Protein AF-A0A6L3V0E0-F1 (afdb_monomer_lite)

InterPro domains:
  IPR019109 Magnetosome protein MamF/MmsF [PF09685] (9-99)

Radius of gyration: 17.65 Å; chains: 1; bounding box: 42×16×53 Å

pLDDT: mean 94.28, std 7.67, range [52.03, 98.31]

Secondary structure (DSSP, 8-state):
-HHHHHHHHHHHHGGGTTTTHHHHHHHHH---HHHHHHHHHHHHHHHGGGTTHHHHHHHHHHHHT-TTS--HHHHHHHHHHHHHHHHHHHHHHHHHHHHHH-TT--

Organism: NCBI:txid1602942

Structure (mmCIF, N/CA/C/O backbone):
data_AF-A0A6L3V0E0-F1
#
_entry.id   AF-A0A6L3V0E0-F1
#
loop_
_atom_site.group_PDB
_atom_site.id
_atom_site.type_symbol
_atom_site.label_atom_id
_atom_site.label_alt_id
_atom_site.label_comp_id
_atom_site.label_asym_id
_atom_site.label_entity_id
_atom_site.label_seq_id
_atom_site.pdbx_PDB_ins_code
_atom_site.Cartn_x
_atom_site.Cartn_y
_atom_site.Cartn_z
_atom_site.occupancy
_atom_site.B_iso_or_equiv
_atom_site.auth_seq_id
_atom_site.auth_comp_id
_atom_site.auth_asym_id
_atom_site.auth_atom_id
_atom_site.pdbx_PDB_model_num
ATOM 1 N N . MET A 1 1 ? -17.965 -2.202 19.827 1.00 67.31 1 MET A N 1
ATOM 2 C CA . MET A 1 1 ? -16.833 -1.248 19.813 1.00 67.31 1 MET A CA 1
ATOM 3 C C . MET A 1 1 ? -15.525 -1.970 19.519 1.00 67.31 1 MET A C 1
ATOM 5 O O . MET A 1 1 ? -14.913 -1.650 18.509 1.00 67.31 1 MET A O 1
ATOM 9 N N . GLU A 1 2 ? -15.172 -3.010 20.282 1.00 84.56 2 GLU A N 1
ATOM 10 C CA . GLU A 1 2 ? -13.962 -3.819 20.040 1.00 84.56 2 GLU A CA 1
ATOM 11 C C . GLU A 1 2 ? -13.862 -4.404 18.626 1.00 84.56 2 GLU A C 1
ATOM 13 O O . GLU A 1 2 ? -12.882 -4.164 17.927 1.00 84.56 2 GLU A O 1
ATOM 18 N N . THR A 1 3 ? -14.903 -5.087 18.140 1.00 90.25 3 THR A N 1
ATOM 19 C CA . THR A 1 3 ? -14.905 -5.647 16.777 1.00 90.25 3 THR A CA 1
ATOM 20 C C . THR A 1 3 ? -14.718 -4.566 15.712 1.00 90.25 3 THR A C 1
ATOM 22 O O . THR A 1 3 ? -13.911 -4.728 14.804 1.00 90.25 3 THR A O 1
ATOM 25 N N . SER A 1 4 ? -15.404 -3.427 15.841 1.00 92.00 4 SER A N 1
ATOM 26 C CA . SER A 1 4 ? -15.274 -2.288 14.923 1.00 92.00 4 SER A CA 1
ATOM 27 C C . SER A 1 4 ? -13.858 -1.703 14.930 1.00 92.00 4 SER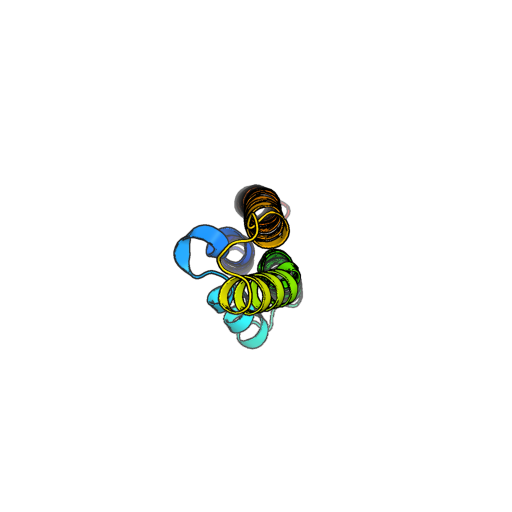 A C 1
ATOM 29 O O . SER A 1 4 ? -13.346 -1.334 13.872 1.00 92.00 4 SER A O 1
ATOM 31 N N . ARG A 1 5 ? -13.199 -1.646 16.098 1.00 92.75 5 ARG A N 1
ATOM 32 C CA . ARG A 1 5 ? -11.794 -1.225 16.246 1.00 92.75 5 ARG A CA 1
ATOM 33 C C . ARG A 1 5 ? -10.854 -2.193 15.537 1.00 92.75 5 ARG A C 1
ATOM 35 O O . ARG A 1 5 ? -10.072 -1.768 14.688 1.00 92.75 5 ARG A O 1
ATOM 42 N N . VAL A 1 6 ? -10.993 -3.488 15.815 1.00 94.75 6 VAL A N 1
ATOM 43 C CA . VAL A 1 6 ? -10.175 -4.545 15.206 1.00 94.75 6 VAL A CA 1
ATOM 44 C C . VAL A 1 6 ? -10.340 -4.565 13.688 1.00 94.75 6 VAL A C 1
ATOM 46 O O . VAL A 1 6 ? -9.345 -4.514 12.971 1.00 94.75 6 VAL A O 1
ATOM 49 N N . LEU A 1 7 ? -11.576 -4.546 13.179 1.00 96.00 7 LEU A N 1
ATOM 50 C CA . LEU A 1 7 ? -11.849 -4.512 11.740 1.00 96.00 7 LEU A CA 1
ATOM 51 C C . LEU A 1 7 ? -11.271 -3.256 11.077 1.00 96.00 7 LEU A C 1
ATOM 53 O O . LEU A 1 7 ? -10.669 -3.349 10.010 1.00 96.00 7 LEU A O 1
ATOM 57 N N . SER A 1 8 ? -11.393 -2.092 11.722 1.00 96.19 8 SER A N 1
ATOM 58 C CA . SER A 1 8 ? -10.812 -0.843 11.211 1.00 96.19 8 SER A CA 1
ATOM 59 C C . SER A 1 8 ? -9.287 -0.917 11.137 1.00 96.19 8 SER A C 1
ATOM 61 O O . SER A 1 8 ? -8.720 -0.523 10.125 1.00 96.19 8 SER A O 1
ATOM 63 N N . GLY A 1 9 ? -8.621 -1.442 12.170 1.00 96.31 9 GLY A N 1
ATOM 64 C CA . GLY A 1 9 ? -7.164 -1.602 12.199 1.00 96.31 9 GLY A CA 1
ATOM 65 C C . GLY A 1 9 ? -6.665 -2.618 11.171 1.00 96.31 9 GLY A C 1
ATOM 66 O O . GLY A 1 9 ? -5.769 -2.311 10.381 1.00 96.31 9 GLY A O 1
ATOM 67 N N . LEU A 1 10 ? -7.313 -3.787 11.104 1.00 96.75 10 LEU A N 1
ATOM 68 C CA . LEU A 1 10 ? -7.052 -4.811 10.087 1.00 96.75 10 LEU A CA 1
ATOM 69 C C . LEU A 1 10 ? -7.258 -4.276 8.671 1.00 96.75 10 LEU A C 1
ATOM 71 O O . LEU A 1 10 ? -6.544 -4.676 7.756 1.00 96.75 10 LEU A O 1
ATOM 75 N N . SER A 1 11 ? -8.171 -3.320 8.490 1.00 97.50 11 SER A N 1
ATOM 76 C CA . SER A 1 11 ? -8.377 -2.685 7.197 1.00 97.50 11 SER A CA 1
ATOM 77 C C . SER A 1 11 ? -7.124 -2.007 6.661 1.00 97.50 11 SER A C 1
ATOM 79 O O . SER A 1 11 ? -6.870 -2.112 5.465 1.00 97.50 11 SER A O 1
ATOM 81 N N . TYR A 1 12 ? -6.333 -1.356 7.514 1.00 97.75 12 TYR A N 1
ATOM 82 C CA . TYR A 1 12 ? -5.049 -0.780 7.111 1.00 97.75 12 TYR A CA 1
ATOM 83 C C . TYR A 1 12 ? -3.948 -1.849 7.052 1.00 97.75 12 TYR A C 1
ATOM 85 O O . TYR A 1 12 ? -3.186 -1.889 6.092 1.00 97.75 12 TYR A O 1
ATOM 93 N N . LEU A 1 13 ? -3.888 -2.767 8.027 1.00 97.69 13 LEU A N 1
ATOM 94 C CA . LEU A 1 13 ? -2.875 -3.839 8.050 1.00 97.69 13 LEU A CA 1
ATOM 95 C C . LEU A 1 13 ? -3.016 -4.851 6.910 1.00 97.69 13 LEU A C 1
ATOM 97 O O . LEU A 1 13 ? -2.065 -5.572 6.609 1.00 97.69 13 LEU A O 1
ATOM 101 N N . SER A 1 14 ? -4.169 -4.880 6.244 1.00 97.88 14 SER A N 1
ATOM 102 C CA . SER A 1 14 ? -4.399 -5.702 5.060 1.00 97.88 14 SER A CA 1
ATOM 103 C C . SER A 1 14 ? -3.368 -5.489 3.959 1.00 97.88 14 SER A C 1
ATOM 105 O O . SER A 1 14 ? -3.120 -6.437 3.219 1.00 97.88 14 SER A O 1
ATOM 107 N N . VAL A 1 15 ? -2.674 -4.341 3.928 1.00 96.50 15 VAL A N 1
ATOM 108 C CA . VAL A 1 15 ? -1.520 -4.099 3.050 1.00 96.50 15 VAL A CA 1
ATOM 109 C C . VAL A 1 15 ? -0.478 -5.229 3.082 1.00 96.50 15 VAL A C 1
ATOM 111 O O . VAL A 1 15 ? 0.208 -5.449 2.091 1.00 96.50 15 VAL A O 1
ATOM 114 N N . LEU A 1 16 ? -0.375 -5.960 4.199 1.00 96.00 16 LEU A N 1
ATOM 115 C CA . LEU A 1 16 ? 0.608 -7.023 4.414 1.00 96.00 16 LEU A CA 1
ATOM 116 C C . LEU A 1 16 ? 0.155 -8.419 3.967 1.00 96.00 16 LEU A C 1
ATOM 118 O O . LEU A 1 16 ? 1.006 -9.282 3.779 1.00 96.00 16 LEU A O 1
ATOM 122 N N . PHE A 1 17 ? -1.151 -8.676 3.841 1.00 94.25 17 PHE A N 1
ATOM 123 C CA . PHE A 1 17 ? -1.655 -10.045 3.633 1.00 94.25 17 PHE A CA 1
ATOM 124 C C . PHE A 1 17 ? -2.795 -10.171 2.615 1.00 94.25 17 PHE A C 1
ATOM 126 O O . PHE A 1 17 ? -2.866 -11.173 1.912 1.00 94.25 17 PHE A O 1
ATOM 133 N N . ALA A 1 18 ? -3.687 -9.183 2.519 1.00 94.69 18 ALA A N 1
ATOM 134 C CA . ALA A 1 18 ? -4.869 -9.229 1.646 1.00 94.69 18 ALA A CA 1
ATOM 135 C C . ALA A 1 18 ? -4.916 -8.088 0.616 1.00 94.69 18 ALA A C 1
ATOM 137 O O . ALA A 1 18 ? -5.795 -8.059 -0.248 1.00 94.69 18 ALA A O 1
ATOM 138 N N . GLY A 1 19 ? -3.993 -7.130 0.716 1.00 93.38 19 GLY A N 1
ATOM 139 C CA . GLY A 1 19 ? -3.959 -5.922 -0.093 1.00 93.38 19 GLY A CA 1
ATOM 140 C C . GLY A 1 19 ? -5.294 -5.179 -0.074 1.00 93.38 19 GLY A C 1
ATOM 141 O O . GLY A 1 19 ? -5.931 -4.999 0.962 1.00 93.38 19 GLY A O 1
ATOM 142 N N . ILE A 1 20 ? -5.742 -4.771 -1.260 1.00 95.56 20 ILE A N 1
ATOM 143 C CA . ILE A 1 20 ? -6.952 -3.965 -1.448 1.00 95.56 20 ILE A CA 1
ATOM 144 C C . ILE A 1 20 ? -8.268 -4.739 -1.225 1.00 95.56 20 ILE A C 1
ATOM 146 O O . ILE A 1 20 ? -9.311 -4.112 -1.044 1.00 95.56 20 ILE A O 1
ATOM 150 N N . LEU A 1 21 ? -8.240 -6.080 -1.199 1.00 96.62 21 LEU A N 1
ATOM 151 C CA . LEU A 1 21 ? -9.445 -6.922 -1.119 1.00 96.62 21 LEU A CA 1
ATOM 152 C C . LEU A 1 21 ? -10.150 -6.837 0.238 1.00 96.62 21 LEU A C 1
ATOM 154 O O . LEU A 1 21 ? -11.375 -6.784 0.314 1.00 96.62 21 LEU A O 1
ATOM 158 N N . PHE A 1 22 ? -9.395 -6.794 1.328 1.00 97.50 22 PHE A N 1
ATOM 159 C CA . PHE A 1 22 ? -9.993 -6.690 2.655 1.00 97.50 22 PHE A CA 1
ATOM 160 C C . PHE A 1 22 ? -10.727 -5.351 2.885 1.00 97.50 22 PHE A C 1
ATOM 162 O O . PHE A 1 22 ? -11.892 -5.386 3.282 1.00 97.50 22 PHE A O 1
ATOM 169 N N . PRO A 1 23 ? -10.133 -4.167 2.618 1.00 96.50 23 PRO A N 1
ATOM 170 C CA . PRO A 1 23 ? -10.809 -2.892 2.842 1.00 96.50 23 PRO A CA 1
ATOM 171 C C . PRO A 1 23 ? -12.024 -2.698 1.934 1.00 96.50 23 PRO A C 1
ATOM 173 O O . PRO A 1 23 ? -13.003 -2.105 2.380 1.00 96.50 23 PRO A O 1
ATOM 176 N N . ILE A 1 24 ? -12.007 -3.211 0.695 1.00 97.19 24 ILE A N 1
ATOM 177 C CA . ILE A 1 24 ? -13.185 -3.132 -0.180 1.00 97.19 24 ILE A CA 1
ATOM 178 C C . ILE A 1 24 ? -14.327 -4.007 0.350 1.00 97.19 24 ILE A C 1
ATOM 180 O O . ILE A 1 24 ? -15.452 -3.525 0.461 1.00 97.19 24 ILE A O 1
ATOM 184 N N . VAL A 1 25 ? -14.045 -5.248 0.761 1.00 97.62 25 VAL A N 1
ATOM 185 C CA . VAL A 1 25 ? -15.061 -6.136 1.346 1.00 97.62 25 VAL A CA 1
ATOM 186 C C . VAL A 1 25 ? -15.615 -5.529 2.631 1.00 97.62 25 VAL A C 1
ATOM 188 O O . VAL A 1 25 ? -16.830 -5.423 2.780 1.00 97.62 25 VAL A O 1
ATOM 191 N N . LEU A 1 26 ? -14.747 -5.055 3.529 1.00 97.25 26 LEU A N 1
ATOM 192 C CA . LEU A 1 26 ? -15.167 -4.438 4.784 1.00 97.25 26 LEU A CA 1
ATOM 193 C C . LEU A 1 26 ? -16.016 -3.182 4.556 1.00 97.25 26 LEU A C 1
ATOM 195 O O . LEU A 1 26 ? -16.994 -2.978 5.273 1.00 97.25 26 LEU A O 1
ATOM 199 N N . PHE A 1 27 ? -15.678 -2.360 3.556 1.00 96.81 27 PHE A N 1
ATOM 200 C CA . PHE A 1 27 ? -16.447 -1.163 3.214 1.00 96.81 27 PHE A CA 1
ATOM 201 C C . PHE A 1 27 ? -17.905 -1.494 2.872 1.00 96.81 27 PHE A C 1
ATOM 203 O O . PHE A 1 27 ? -18.796 -0.753 3.283 1.00 96.81 27 PHE A O 1
ATOM 210 N N . PHE A 1 28 ? -18.162 -2.599 2.167 1.00 96.88 28 PHE A N 1
ATOM 211 C CA . PHE A 1 28 ? -19.525 -3.030 1.843 1.00 96.88 28 PHE A CA 1
ATOM 212 C C . PHE A 1 28 ? -20.190 -3.833 2.965 1.00 96.88 28 PHE A C 1
ATOM 214 O O . PHE A 1 28 ? -21.389 -3.680 3.178 1.00 96.88 28 PHE A O 1
ATOM 221 N N . ALA A 1 29 ? -19.429 -4.647 3.697 1.00 96.31 29 ALA A N 1
ATOM 222 C CA . ALA A 1 29 ? -19.964 -5.555 4.709 1.00 96.31 29 ALA A CA 1
ATOM 223 C C . ALA A 1 29 ? -20.337 -4.870 6.034 1.00 96.31 29 ALA A C 1
ATOM 225 O O . ALA A 1 29 ? -21.162 -5.389 6.779 1.00 96.31 29 ALA A O 1
ATOM 226 N N . THR A 1 30 ? -19.721 -3.730 6.370 1.00 95.12 30 THR A N 1
ATOM 227 C CA . THR A 1 30 ? -19.974 -3.050 7.648 1.00 95.12 30 THR A CA 1
ATOM 228 C C . THR A 1 30 ? -21.079 -1.993 7.552 1.00 95.12 30 THR A C 1
ATOM 230 O O . THR A 1 30 ? -21.104 -1.151 6.645 1.00 95.12 30 THR A O 1
ATOM 233 N N . GLU A 1 31 ? -21.973 -1.985 8.540 1.00 94.44 31 GLU A N 1
ATOM 234 C CA . GLU A 1 31 ? -22.956 -0.914 8.744 1.00 94.44 31 GLU A CA 1
ATOM 235 C C . GLU A 1 31 ? -22.418 0.214 9.639 1.00 94.44 31 GLU A C 1
ATOM 237 O O . GLU A 1 31 ? -22.933 1.334 9.599 1.00 94.44 31 GLU A O 1
ATOM 242 N N . ASP A 1 32 ? -21.339 -0.034 10.391 1.00 94.06 32 ASP A N 1
ATOM 243 C CA . ASP A 1 32 ? -20.740 0.974 11.263 1.00 94.06 32 ASP A CA 1
ATOM 244 C C . ASP A 1 32 ? -20.085 2.093 10.444 1.00 94.06 32 ASP A C 1
ATOM 246 O O . ASP A 1 32 ? -19.149 1.879 9.665 1.00 94.06 32 ASP A O 1
ATOM 250 N N . LYS A 1 33 ? -20.556 3.327 10.647 1.00 92.94 33 LYS A N 1
ATOM 251 C CA . LYS A 1 33 ? -20.096 4.498 9.887 1.00 92.94 33 LYS A CA 1
ATOM 252 C C . LYS A 1 33 ? -18.603 4.760 10.090 1.00 92.94 33 LYS A C 1
ATOM 254 O O . LYS A 1 33 ? -17.926 5.159 9.139 1.00 92.94 33 LYS A O 1
ATOM 259 N N . ARG A 1 34 ? -18.077 4.532 11.300 1.00 91.12 34 ARG A N 1
ATOM 260 C CA . ARG A 1 34 ? -16.664 4.778 11.618 1.00 91.12 34 ARG A CA 1
ATOM 261 C C . ARG A 1 34 ? -15.761 3.738 10.957 1.00 91.12 34 ARG A C 1
ATOM 263 O O . ARG A 1 34 ? -14.820 4.121 10.260 1.00 91.12 34 ARG A O 1
ATOM 270 N N . THR A 1 35 ? -16.073 2.449 11.082 1.00 94.44 35 THR A N 1
ATOM 271 C CA . THR A 1 35 ? -15.359 1.371 10.382 1.00 94.44 35 THR A CA 1
ATOM 272 C C . THR A 1 35 ? -15.436 1.540 8.870 1.00 94.44 35 THR A C 1
ATOM 274 O O . THR A 1 35 ? -14.411 1.434 8.201 1.00 94.44 35 THR A O 1
ATOM 277 N N . LYS A 1 36 ? -16.596 1.918 8.320 1.00 96.25 36 LYS A N 1
ATOM 278 C CA . LYS A 1 36 ? -16.754 2.217 6.887 1.00 96.25 36 LYS A CA 1
ATOM 279 C C . LYS A 1 36 ? -15.842 3.362 6.430 1.00 96.25 36 LYS A C 1
ATOM 281 O O . LYS A 1 36 ? -15.225 3.275 5.368 1.00 96.25 36 LYS A O 1
ATOM 286 N N . ALA A 1 37 ? -15.694 4.418 7.232 1.00 95.44 37 ALA A N 1
ATOM 287 C CA . ALA A 1 37 ? -14.784 5.521 6.923 1.00 95.44 37 ALA A CA 1
ATOM 288 C C . ALA A 1 37 ? -13.307 5.084 6.918 1.00 95.44 37 ALA A C 1
ATOM 290 O O . ALA A 1 37 ? -12.547 5.501 6.040 1.00 95.44 37 ALA A O 1
ATOM 291 N N . HIS A 1 38 ? -12.898 4.228 7.860 1.00 95.81 38 HIS A N 1
ATOM 292 C CA . HIS A 1 38 ? -11.554 3.644 7.885 1.00 95.81 38 HIS A CA 1
ATOM 293 C C . HIS A 1 38 ? -11.308 2.699 6.710 1.00 95.81 38 HIS A C 1
ATOM 295 O O . HIS A 1 38 ? -10.287 2.835 6.037 1.00 95.81 38 HIS A O 1
ATOM 301 N N . ALA A 1 39 ? -12.273 1.833 6.398 1.00 96.62 39 ALA A N 1
ATOM 302 C CA . ALA A 1 39 ? -12.221 0.938 5.251 1.00 96.62 39 ALA A CA 1
ATOM 303 C C . ALA A 1 39 ? -12.047 1.707 3.937 1.00 96.62 39 ALA A C 1
ATOM 305 O O . ALA A 1 39 ? -11.163 1.389 3.145 1.00 96.62 39 ALA A O 1
ATOM 306 N N . LYS A 1 40 ? -12.791 2.806 3.751 1.00 96.75 40 LYS A N 1
ATOM 307 C CA . LYS A 1 40 ? -12.629 3.695 2.592 1.00 96.75 40 LYS A CA 1
ATOM 308 C C . LYS A 1 40 ? -11.236 4.325 2.529 1.00 96.75 40 LYS A C 1
ATOM 310 O O . LYS A 1 40 ? -10.637 4.382 1.461 1.00 96.75 40 LYS A O 1
ATOM 315 N N . LYS A 1 41 ? -10.710 4.820 3.654 1.00 96.44 41 LYS A N 1
ATOM 316 C CA . LYS A 1 41 ? -9.375 5.441 3.704 1.00 96.44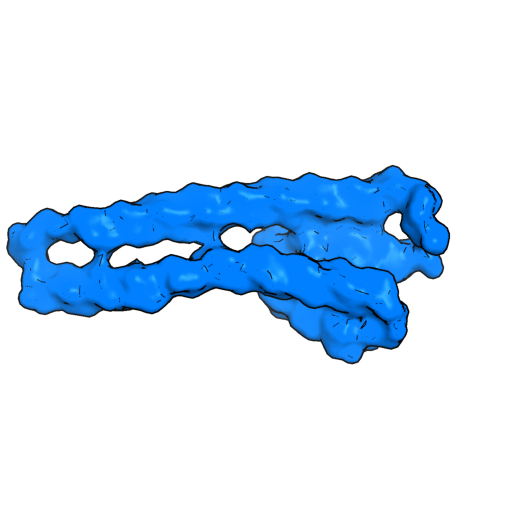 41 LYS A CA 1
ATOM 317 C C . LYS A 1 41 ? -8.263 4.432 3.406 1.00 96.44 41 LYS A C 1
ATOM 319 O O . LYS A 1 41 ? -7.349 4.769 2.662 1.00 96.44 41 LYS A O 1
ATOM 324 N N . ALA A 1 42 ? -8.354 3.224 3.957 1.00 96.06 42 ALA A N 1
ATOM 325 C CA . ALA A 1 42 ? -7.417 2.137 3.681 1.00 96.06 42 ALA A CA 1
ATOM 326 C C . ALA A 1 42 ? -7.527 1.636 2.229 1.00 96.06 42 ALA A C 1
ATOM 328 O O . ALA A 1 42 ? -6.529 1.357 1.579 1.00 96.06 42 ALA A O 1
ATOM 329 N N . PHE A 1 43 ? -8.737 1.579 1.670 1.00 97.44 43 PHE A N 1
ATOM 330 C CA . PHE A 1 43 ? -8.929 1.287 0.250 1.00 97.44 43 PHE A CA 1
ATOM 331 C C . PHE A 1 43 ? -8.221 2.321 -0.637 1.00 97.44 43 PHE A C 1
ATOM 333 O O . PHE A 1 43 ? -7.458 1.958 -1.529 1.00 97.44 43 PHE A O 1
ATOM 340 N N . LEU A 1 44 ? -8.430 3.614 -0.362 1.00 97.12 44 LEU A N 1
ATOM 341 C CA . LEU A 1 44 ? -7.802 4.692 -1.126 1.00 97.12 44 LEU A CA 1
ATOM 342 C C . LEU A 1 44 ? -6.278 4.678 -0.999 1.00 97.12 44 LEU A C 1
ATOM 344 O O . LEU A 1 44 ? -5.599 4.899 -1.996 1.00 97.12 44 LEU A O 1
ATOM 348 N N . SER A 1 45 ? -5.729 4.395 0.187 1.00 96.56 45 SER A N 1
ATOM 349 C CA . SER A 1 45 ? -4.277 4.296 0.352 1.00 96.56 45 SER A CA 1
ATOM 350 C C . SER A 1 45 ? -3.698 3.149 -0.481 1.00 96.56 45 SER A C 1
ATOM 352 O O . SER A 1 45 ? -2.691 3.361 -1.145 1.00 96.56 45 SER A O 1
ATOM 354 N N . HIS A 1 46 ? -4.352 1.983 -0.547 1.00 93.88 46 HIS A N 1
ATOM 355 C CA . HIS A 1 46 ? -3.925 0.868 -1.408 1.00 93.88 46 HIS A CA 1
ATOM 356 C C . HIS A 1 46 ? -4.034 1.147 -2.908 1.00 93.88 46 HIS A C 1
ATOM 358 O O . HIS A 1 46 ? -3.382 0.466 -3.696 1.00 93.88 46 HIS A O 1
ATOM 364 N N . LEU A 1 47 ? -4.826 2.139 -3.314 1.00 96.00 47 LEU A N 1
ATOM 365 C CA . LEU A 1 47 ? -4.926 2.552 -4.711 1.00 96.00 47 LEU A CA 1
ATOM 366 C C . LEU A 1 47 ? -3.765 3.467 -5.133 1.00 96.00 47 LEU A C 1
ATOM 368 O O . LEU A 1 47 ? -3.412 3.499 -6.308 1.00 96.00 47 LEU A O 1
ATOM 372 N N . ILE A 1 48 ? -3.132 4.181 -4.193 1.00 96.44 48 ILE A N 1
ATOM 373 C CA . ILE A 1 48 ? -2.032 5.118 -4.487 1.00 96.44 48 ILE A CA 1
ATOM 374 C C . ILE A 1 48 ? -0.860 4.432 -5.219 1.00 96.44 48 ILE A C 1
ATOM 376 O O . ILE A 1 48 ? -0.425 4.971 -6.238 1.00 96.44 48 ILE A O 1
ATOM 380 N N . PRO A 1 49 ? -0.368 3.246 -4.799 1.00 94.50 49 PRO A N 1
ATOM 381 C CA . PRO A 1 49 ? 0.704 2.546 -5.509 1.00 94.50 49 PRO A CA 1
ATOM 382 C C . PRO A 1 49 ? 0.334 2.074 -6.922 1.00 94.50 49 PRO A C 1
ATOM 384 O O . PRO A 1 49 ? 1.228 1.711 -7.677 1.00 94.50 49 PRO A O 1
ATOM 387 N N . LEU A 1 50 ? -0.954 2.074 -7.290 1.00 94.56 50 LEU A N 1
ATOM 388 C CA . LEU A 1 50 ? -1.428 1.704 -8.630 1.00 94.56 50 LEU A CA 1
ATOM 389 C C . LEU A 1 50 ? -1.480 2.902 -9.593 1.00 94.56 50 LEU A C 1
ATOM 391 O O . LEU A 1 50 ? -1.579 2.720 -10.804 1.00 94.56 50 LEU A O 1
ATOM 395 N N . LEU A 1 51 ? -1.384 4.138 -9.091 1.00 96.25 51 LEU A N 1
ATOM 396 C CA . LEU A 1 51 ? -1.383 5.339 -9.936 1.00 96.25 51 LEU A CA 1
ATOM 397 C C . LEU A 1 51 ? -0.228 5.383 -10.955 1.00 96.25 51 LEU A C 1
ATOM 399 O O . LEU A 1 51 ? -0.466 5.831 -12.076 1.00 96.25 51 LEU A O 1
ATOM 403 N N . PRO A 1 52 ? 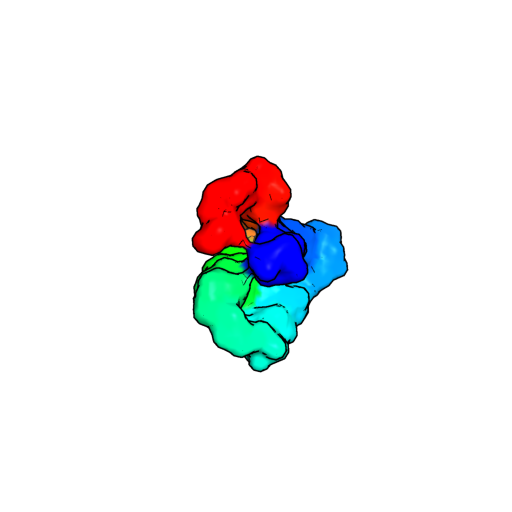0.996 4.912 -10.644 1.00 96.88 52 PRO A N 1
ATOM 404 C CA . PRO A 1 52 ? 2.083 4.863 -11.622 1.00 96.88 52 PRO A CA 1
ATOM 405 C C . PRO A 1 52 ? 1.927 3.764 -12.684 1.00 96.88 52 PRO A C 1
ATOM 407 O O . PRO A 1 52 ? 2.652 3.781 -13.678 1.00 96.88 52 PRO A O 1
ATOM 410 N N . THR A 1 53 ? 1.008 2.805 -12.512 1.00 95.94 53 THR A N 1
ATOM 411 C CA . THR A 1 53 ? 0.887 1.624 -13.386 1.00 95.94 53 THR A CA 1
ATOM 412 C C . THR A 1 53 ? 0.732 1.963 -14.876 1.00 95.94 53 THR A C 1
ATOM 414 O O . THR A 1 53 ? 1.435 1.345 -15.675 1.00 95.94 53 THR A O 1
ATOM 417 N N . PRO A 1 54 ? -0.078 2.954 -15.306 1.00 97.50 54 PRO A N 1
ATOM 418 C CA . PRO A 1 54 ? -0.147 3.340 -16.717 1.00 97.50 54 PRO A CA 1
ATOM 419 C C . PRO A 1 54 ? 1.198 3.810 -17.286 1.00 97.50 54 PRO A C 1
ATOM 421 O O . PRO A 1 54 ? 1.524 3.497 -18.429 1.00 97.50 54 PRO A O 1
ATOM 424 N N . VAL A 1 55 ? 2.006 4.513 -16.482 1.00 97.69 55 VAL A N 1
ATOM 425 C CA . VAL A 1 55 ? 3.346 4.969 -16.885 1.00 97.69 55 VAL A CA 1
ATOM 426 C C . VAL A 1 55 ? 4.286 3.778 -17.040 1.00 97.69 55 VAL A C 1
ATOM 428 O O . VAL A 1 55 ? 5.005 3.705 -18.031 1.00 97.69 55 VAL A O 1
ATOM 431 N N . VAL A 1 56 ? 4.241 2.818 -16.112 1.00 97.75 56 VAL A N 1
ATOM 432 C CA . VAL A 1 56 ? 5.033 1.580 -16.192 1.00 97.75 56 VAL A CA 1
ATOM 433 C C . VAL A 1 56 ? 4.653 0.764 -17.432 1.00 97.75 56 VAL A C 1
ATOM 435 O O . VAL A 1 56 ? 5.534 0.299 -18.155 1.00 97.75 56 VAL A O 1
ATOM 438 N N . ILE A 1 57 ? 3.355 0.624 -17.725 1.00 97.81 57 ILE A N 1
ATOM 439 C CA . ILE A 1 57 ? 2.862 -0.073 -18.924 1.00 97.81 57 ILE A CA 1
ATOM 440 C C . ILE A 1 57 ? 3.366 0.627 -20.188 1.00 97.81 57 ILE A C 1
ATOM 442 O O . ILE A 1 57 ? 3.954 -0.019 -21.055 1.00 97.81 57 ILE A O 1
ATOM 446 N N . TYR A 1 58 ? 3.196 1.948 -20.277 1.00 97.62 58 TYR A N 1
ATOM 447 C CA . TYR A 1 58 ? 3.680 2.730 -21.412 1.00 97.62 58 TYR A CA 1
ATOM 448 C C . TYR A 1 58 ? 5.199 2.598 -21.592 1.00 97.62 58 TYR A C 1
ATOM 450 O O . TYR A 1 58 ? 5.675 2.347 -22.699 1.00 97.62 58 TYR A O 1
ATOM 458 N N . ALA A 1 59 ? 5.962 2.707 -20.502 1.00 97.12 59 ALA A N 1
ATOM 459 C CA . ALA A 1 59 ? 7.412 2.564 -20.518 1.00 97.12 59 ALA A CA 1
ATOM 460 C C . ALA A 1 59 ? 7.847 1.170 -20.992 1.00 97.12 59 ALA A C 1
ATOM 462 O O . ALA A 1 59 ? 8.804 1.051 -21.753 1.00 97.12 59 ALA A O 1
ATOM 463 N N . THR A 1 60 ? 7.108 0.131 -20.595 1.00 96.75 60 THR A N 1
ATOM 464 C CA . THR A 1 60 ? 7.351 -1.258 -21.007 1.00 96.75 60 THR A CA 1
ATOM 465 C C . THR A 1 60 ? 7.104 -1.441 -22.506 1.00 96.75 60 THR A C 1
ATOM 467 O O . THR A 1 60 ? 7.975 -1.944 -23.211 1.00 96.75 60 THR A O 1
ATOM 470 N N . ILE A 1 61 ? 5.957 -0.982 -23.020 1.00 97.19 61 ILE A N 1
ATOM 471 C CA . ILE A 1 61 ? 5.615 -1.077 -24.451 1.00 97.19 61 ILE A CA 1
ATOM 472 C C . ILE A 1 61 ? 6.635 -0.307 -25.302 1.00 97.19 61 ILE A C 1
ATOM 474 O O . ILE A 1 61 ? 7.119 -0.818 -26.312 1.00 97.19 61 ILE A O 1
ATOM 478 N N . SER A 1 62 ? 7.002 0.903 -24.869 1.00 95.38 62 SER A N 1
ATOM 479 C CA . SER A 1 62 ? 7.999 1.739 -25.546 1.00 95.38 62 SER A CA 1
ATOM 480 C C . SER A 1 62 ? 9.370 1.057 -25.632 1.00 95.38 62 SER A C 1
ATOM 482 O O . SER A 1 62 ? 10.002 1.075 -26.694 1.00 95.38 62 SER A O 1
ATOM 484 N N . GLN A 1 63 ? 9.800 0.399 -24.547 1.00 95.56 63 GLN A N 1
ATOM 485 C CA . GLN A 1 63 ? 11.071 -0.323 -24.498 1.00 95.56 63 GLN A CA 1
ATOM 486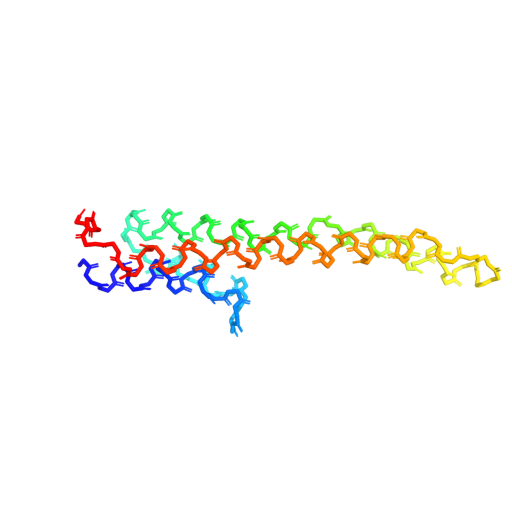 C C . GLN A 1 63 ? 11.079 -1.556 -25.406 1.00 95.56 63 GLN A C 1
ATOM 488 O O . GLN A 1 63 ? 12.070 -1.790 -26.092 1.00 95.56 63 GLN A O 1
ATOM 493 N N . ILE A 1 64 ? 9.980 -2.318 -25.457 1.00 95.81 64 ILE A N 1
ATOM 494 C CA . ILE A 1 64 ? 9.855 -3.479 -26.354 1.00 95.81 64 ILE A CA 1
ATOM 495 C C . ILE A 1 64 ? 10.022 -3.053 -27.820 1.00 95.81 64 ILE A C 1
ATOM 497 O O . ILE A 1 64 ? 10.674 -3.751 -28.592 1.00 95.81 64 ILE A O 1
ATOM 501 N N . GLY A 1 65 ? 9.481 -1.891 -28.203 1.00 94.81 65 GLY A N 1
ATOM 502 C CA . GLY A 1 65 ? 9.633 -1.347 -29.556 1.00 94.81 65 GLY A CA 1
ATOM 503 C C . GLY A 1 65 ? 11.008 -0.739 -29.863 1.00 94.81 65 GLY A C 1
ATOM 504 O O . GLY A 1 65 ? 11.294 -0.454 -31.022 1.00 94.81 65 GLY A O 1
ATOM 505 N N . ASN A 1 66 ? 11.857 -0.506 -28.854 1.00 94.81 66 ASN A N 1
ATOM 506 C CA . ASN A 1 66 ? 13.170 0.132 -29.005 1.00 94.81 66 ASN A CA 1
ATOM 507 C C . ASN A 1 66 ? 14.234 -0.541 -28.107 1.00 94.81 66 ASN A C 1
ATOM 509 O O . ASN A 1 66 ? 14.797 0.129 -27.236 1.00 94.81 66 ASN A O 1
ATOM 513 N N . PRO A 1 67 ? 14.543 -1.837 -28.299 1.00 92.50 67 PRO A N 1
ATOM 514 C CA . PRO A 1 67 ? 15.372 -2.601 -27.361 1.00 92.50 67 PRO A CA 1
ATOM 515 C C . PRO A 1 67 ? 16.807 -2.070 -27.219 1.00 92.50 67 PRO A C 1
ATOM 517 O O . PRO A 1 67 ? 17.387 -2.177 -26.144 1.00 92.50 67 PRO A O 1
ATOM 520 N N . GLU A 1 68 ? 17.350 -1.440 -28.265 1.00 95.12 68 GLU A N 1
ATOM 521 C CA . GLU A 1 68 ? 18.705 -0.862 -28.279 1.00 95.12 68 GLU A CA 1
ATOM 522 C C . GLU A 1 68 ? 18.840 0.419 -2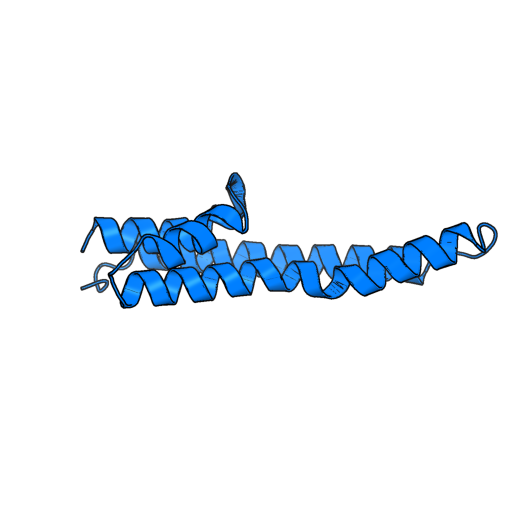7.432 1.00 95.12 68 GLU A C 1
ATOM 524 O O . GLU A 1 68 ? 19.948 0.865 -27.131 1.00 95.12 68 GLU A O 1
ATOM 529 N N . LYS A 1 69 ? 17.725 1.062 -27.051 1.00 94.25 69 LYS A N 1
ATOM 530 C CA . LYS A 1 69 ? 17.752 2.276 -26.224 1.00 94.25 69 LYS A CA 1
ATOM 531 C C . LYS A 1 69 ? 17.824 1.917 -24.745 1.00 94.25 69 LYS A C 1
ATOM 533 O O . LYS A 1 69 ? 17.173 0.985 -24.279 1.00 94.25 69 LYS A O 1
ATOM 538 N N . MET A 1 70 ? 18.558 2.728 -23.982 1.00 94.81 70 MET A N 1
ATOM 539 C CA . MET A 1 70 ? 18.626 2.580 -22.529 1.00 94.81 70 MET A CA 1
ATOM 540 C C . MET A 1 70 ? 17.224 2.750 -21.899 1.00 94.81 70 MET A C 1
ATOM 542 O O . MET A 1 70 ? 16.581 3.776 -22.145 1.00 94.81 70 MET A O 1
ATOM 546 N N . PRO A 1 71 ? 16.757 1.813 -21.047 1.00 95.69 71 PRO A N 1
ATOM 547 C CA . PRO A 1 71 ? 15.387 1.771 -20.518 1.00 95.69 71 PRO A CA 1
ATOM 548 C C . PRO A 1 71 ? 15.139 2.762 -19.367 1.00 95.69 71 PRO A C 1
ATOM 550 O O . PRO A 1 71 ? 14.574 2.412 -18.331 1.00 95.69 71 PRO A O 1
ATOM 553 N N . VAL A 1 72 ? 15.559 4.020 -19.520 1.00 96.25 72 VAL A N 1
ATOM 554 C CA . VAL A 1 72 ? 15.545 5.030 -18.445 1.00 96.25 72 VAL A CA 1
ATOM 555 C C . VAL A 1 72 ? 14.147 5.240 -17.870 1.00 96.25 72 VAL A C 1
ATOM 557 O O . VAL A 1 72 ? 13.984 5.234 -16.652 1.00 96.25 72 VAL A O 1
ATOM 560 N N . LEU A 1 73 ? 13.136 5.398 -18.731 1.00 95.88 73 LEU A N 1
ATOM 561 C CA . LEU A 1 73 ? 11.754 5.624 -18.301 1.00 95.88 73 LEU A CA 1
ATOM 562 C C . LEU A 1 73 ? 11.175 4.405 -17.567 1.00 95.88 73 LEU A C 1
ATOM 564 O O . LEU A 1 73 ? 10.449 4.555 -16.588 1.00 95.88 73 LEU A O 1
ATOM 568 N N . PHE A 1 74 ? 11.518 3.197 -18.016 1.00 95.94 74 PHE A N 1
ATOM 569 C CA . PHE A 1 74 ? 11.079 1.966 -17.365 1.00 95.94 74 PHE A CA 1
ATOM 570 C C . PHE A 1 74 ? 11.692 1.855 -15.967 1.00 95.94 74 PHE A C 1
ATOM 572 O O . PHE A 1 74 ? 10.957 1.772 -14.987 1.00 95.94 74 PHE A O 1
ATOM 579 N N . ILE A 1 75 ? 13.019 1.969 -15.854 1.00 97.31 75 ILE A N 1
ATOM 580 C CA . ILE A 1 75 ? 13.725 1.877 -14.569 1.00 97.31 75 ILE A CA 1
ATOM 581 C C . ILE A 1 75 ? 13.237 2.955 -13.592 1.00 97.31 75 ILE A C 1
ATOM 583 O O . ILE A 1 75 ? 12.930 2.645 -12.440 1.00 97.31 75 ILE A O 1
ATOM 587 N N . SER A 1 76 ? 13.125 4.210 -14.038 1.00 97.44 76 SER A N 1
ATOM 588 C CA . SER A 1 76 ? 12.693 5.310 -13.171 1.00 97.44 76 SER A CA 1
ATOM 589 C C . SER A 1 76 ? 11.243 5.151 -12.705 1.00 97.44 76 SER A C 1
ATOM 591 O O . SER A 1 76 ? 10.958 5.381 -11.530 1.00 97.44 76 SER A O 1
ATOM 593 N N . SER A 1 77 ? 10.339 4.690 -13.577 1.00 97.06 77 SER A N 1
ATOM 594 C CA . SER A 1 77 ? 8.935 4.443 -13.217 1.00 97.06 77 SER A CA 1
ATOM 595 C C . SER A 1 77 ? 8.772 3.297 -12.211 1.00 97.06 77 SER A C 1
ATOM 597 O O . SER A 1 77 ? 7.997 3.424 -11.260 1.00 97.06 77 SER A O 1
ATOM 599 N N . ILE A 1 78 ? 9.543 2.213 -12.350 1.00 97.50 78 ILE A N 1
ATOM 600 C CA . ILE A 1 78 ? 9.555 1.104 -11.387 1.00 97.50 78 ILE A CA 1
ATOM 601 C C . ILE A 1 78 ? 10.092 1.576 -10.034 1.00 97.50 78 ILE A C 1
ATOM 603 O O . ILE A 1 78 ? 9.447 1.350 -9.010 1.00 97.50 78 ILE A O 1
ATOM 607 N N . LEU A 1 79 ? 11.228 2.280 -10.019 1.00 98.06 79 LEU A N 1
ATOM 608 C CA . LEU A 1 79 ? 11.826 2.786 -8.783 1.00 98.06 79 LEU A CA 1
ATOM 609 C C . LEU A 1 79 ? 10.874 3.739 -8.048 1.00 98.06 79 LEU A C 1
ATOM 611 O O . LEU A 1 79 ? 10.674 3.609 -6.841 1.00 98.06 79 LEU A O 1
ATOM 615 N N . PHE A 1 80 ? 10.232 4.648 -8.783 1.00 97.69 80 PHE A N 1
ATOM 616 C CA . PHE A 1 80 ? 9.215 5.541 -8.234 1.00 97.69 80 PHE A CA 1
ATOM 617 C C . PHE A 1 80 ? 8.038 4.768 -7.623 1.00 97.69 80 PHE A C 1
ATOM 619 O O . PHE A 1 80 ? 7.617 5.069 -6.506 1.00 97.69 80 PHE A O 1
ATOM 626 N N . THR A 1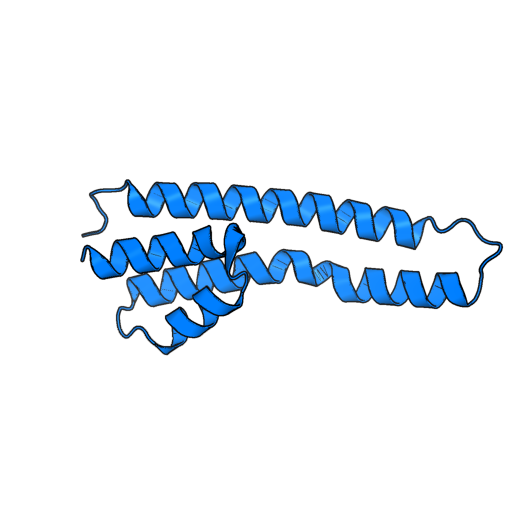 81 ? 7.544 3.738 -8.317 1.00 97.56 81 THR A N 1
ATOM 627 C CA . THR A 1 81 ? 6.439 2.891 -7.839 1.00 97.56 81 THR A CA 1
ATOM 628 C C . THR A 1 81 ? 6.799 2.175 -6.538 1.00 97.56 81 THR A C 1
ATOM 630 O O . THR A 1 81 ? 5.992 2.149 -5.611 1.00 97.56 81 THR A O 1
ATOM 633 N N . ILE A 1 82 ? 8.019 1.640 -6.434 1.00 97.69 82 ILE A N 1
ATOM 634 C CA . ILE A 1 82 ? 8.502 0.957 -5.226 1.00 97.69 82 ILE A CA 1
ATOM 635 C C . ILE A 1 82 ? 8.576 1.931 -4.047 1.00 97.69 82 ILE A C 1
ATOM 637 O O . ILE A 1 82 ? 8.052 1.631 -2.975 1.00 97.69 82 ILE A O 1
ATOM 641 N N . ILE A 1 83 ? 9.180 3.107 -4.236 1.00 98.31 83 ILE A N 1
ATOM 642 C CA . ILE A 1 83 ? 9.306 4.120 -3.176 1.00 98.31 83 ILE A CA 1
ATOM 643 C C . ILE A 1 83 ? 7.921 4.566 -2.696 1.00 98.31 83 ILE A C 1
ATOM 645 O O . ILE A 1 83 ? 7.657 4.594 -1.493 1.00 98.31 83 ILE A O 1
ATOM 649 N N . LEU A 1 84 ? 7.014 4.863 -3.630 1.00 97.81 84 LEU A N 1
ATOM 650 C CA . LEU A 1 84 ? 5.640 5.237 -3.312 1.00 97.81 84 LEU A CA 1
ATOM 651 C C . LEU A 1 84 ? 4.908 4.112 -2.563 1.00 97.81 84 LEU A C 1
ATOM 653 O O . LEU A 1 84 ? 4.233 4.369 -1.565 1.00 97.81 84 LEU A O 1
ATOM 657 N N . GLY A 1 85 ? 5.088 2.864 -3.001 1.00 96.75 85 GLY A N 1
ATOM 658 C CA . GLY A 1 85 ? 4.561 1.674 -2.340 1.00 96.75 85 GLY A CA 1
ATOM 659 C C . GLY A 1 85 ? 5.043 1.544 -0.896 1.00 96.75 85 GLY A C 1
ATOM 660 O O . GLY A 1 85 ? 4.224 1.358 0.000 1.00 96.75 85 GLY A O 1
ATOM 661 N N . LEU A 1 86 ? 6.342 1.724 -0.643 1.00 98.12 86 LEU A N 1
ATOM 662 C CA . LEU A 1 86 ? 6.918 1.667 0.705 1.00 98.12 86 LEU A CA 1
ATOM 663 C C . LEU A 1 86 ? 6.333 2.736 1.633 1.00 98.12 86 LEU A C 1
ATOM 665 O O . LEU A 1 86 ? 5.961 2.426 2.764 1.00 98.12 86 LEU A O 1
ATOM 669 N N . ILE A 1 87 ? 6.191 3.974 1.151 1.00 98.19 87 ILE A N 1
ATOM 670 C CA . ILE A 1 87 ? 5.575 5.066 1.921 1.00 98.19 87 ILE A CA 1
ATOM 671 C C . ILE A 1 87 ? 4.142 4.692 2.323 1.00 98.19 87 ILE A C 1
ATOM 673 O O . ILE A 1 87 ? 3.753 4.842 3.483 1.00 98.19 87 ILE A O 1
ATOM 677 N N . VAL A 1 88 ? 3.362 4.162 1.378 1.00 97.69 88 VAL A N 1
ATOM 678 C CA . VAL A 1 88 ? 1.976 3.739 1.610 1.00 97.69 88 VAL A CA 1
ATOM 679 C C . VAL A 1 88 ? 1.903 2.563 2.583 1.00 97.69 88 VAL A C 1
ATOM 681 O O . VAL A 1 88 ? 1.052 2.570 3.474 1.00 97.69 88 VAL A O 1
ATOM 684 N N . VAL A 1 89 ? 2.780 1.567 2.449 1.00 97.75 89 VAL A N 1
ATOM 685 C CA . VAL A 1 89 ? 2.854 0.417 3.363 1.00 97.75 89 VAL A CA 1
ATOM 686 C C . VAL A 1 89 ? 3.125 0.895 4.787 1.00 97.75 89 VAL A C 1
ATOM 688 O O . VAL A 1 89 ? 2.355 0.576 5.691 1.00 97.75 89 VAL A O 1
ATOM 691 N N . ILE A 1 90 ? 4.153 1.724 4.985 1.00 98.06 90 ILE A N 1
ATOM 692 C CA . ILE A 1 90 ? 4.516 2.260 6.303 1.00 98.06 90 ILE A CA 1
ATOM 693 C C . ILE A 1 90 ? 3.352 3.056 6.902 1.00 98.06 90 ILE A C 1
ATOM 695 O O . ILE A 1 90 ? 2.984 2.838 8.057 1.00 98.06 90 ILE A O 1
ATOM 699 N N . TRP A 1 91 ? 2.722 3.935 6.118 1.00 98.00 91 TRP A N 1
ATOM 700 C CA . TRP A 1 91 ? 1.570 4.714 6.574 1.00 98.00 91 TRP A CA 1
ATOM 701 C C . TRP A 1 91 ? 0.409 3.825 7.037 1.00 98.00 91 TRP A C 1
ATOM 703 O O . TRP A 1 91 ? -0.178 4.067 8.094 1.00 98.00 91 TRP A O 1
ATOM 713 N N . ASN A 1 92 ? 0.077 2.789 6.261 1.00 98.00 92 ASN A N 1
ATOM 714 C CA . ASN A 1 92 ? -0.982 1.846 6.608 1.00 98.00 92 ASN A CA 1
ATOM 715 C C . ASN A 1 92 ? -0.642 1.051 7.876 1.00 98.00 92 ASN A C 1
ATOM 717 O O . ASN A 1 92 ? -1.498 0.918 8.747 1.00 98.00 92 ASN A O 1
ATOM 721 N N . ILE A 1 93 ? 0.602 0.597 8.041 1.00 98.00 93 ILE A N 1
ATOM 722 C CA . ILE A 1 93 ? 1.036 -0.097 9.262 1.00 98.00 93 ILE A CA 1
ATOM 723 C C . ILE A 1 93 ? 0.883 0.810 10.486 1.00 98.00 93 ILE A C 1
ATOM 725 O O . ILE A 1 93 ? 0.241 0.419 11.460 1.00 98.00 93 ILE A O 1
ATOM 729 N N . ILE A 1 94 ? 1.404 2.041 10.421 1.00 97.69 94 ILE A N 1
ATOM 730 C CA . ILE A 1 94 ? 1.316 3.009 11.523 1.00 97.69 94 ILE A CA 1
ATOM 731 C C . ILE A 1 94 ? -0.148 3.275 11.883 1.00 97.69 94 ILE A C 1
ATOM 733 O O . ILE A 1 94 ? -0.515 3.209 13.054 1.00 97.69 94 ILE A O 1
ATOM 737 N N . LYS A 1 95 ? -1.007 3.538 10.889 1.00 95.88 95 LYS A N 1
ATOM 738 C CA . LYS A 1 95 ? -2.438 3.781 11.122 1.00 95.88 95 LYS A CA 1
ATOM 739 C C . LYS A 1 95 ? -3.158 2.564 11.688 1.00 95.88 95 LYS A C 1
ATOM 741 O O . LYS A 1 95 ? -3.977 2.726 12.588 1.00 95.88 95 LYS A O 1
ATOM 746 N N . GLY A 1 96 ? -2.849 1.372 11.187 1.00 96.25 96 GLY A N 1
ATOM 747 C CA . GLY A 1 96 ? -3.404 0.120 11.686 1.00 96.25 96 GLY A CA 1
ATOM 748 C C . GLY A 1 96 ? -3.084 -0.082 13.163 1.00 96.25 96 GLY A C 1
ATOM 749 O O . GLY A 1 96 ? -4.000 -0.249 13.962 1.00 96.25 96 GLY A O 1
ATOM 750 N N . ILE A 1 97 ? -1.806 0.033 13.539 1.00 96.38 97 ILE A N 1
ATOM 751 C CA . ILE A 1 97 ? -1.359 -0.093 14.934 1.00 96.38 97 ILE A CA 1
ATOM 752 C C . ILE A 1 97 ? -2.011 0.980 15.811 1.00 96.38 97 ILE A C 1
ATOM 754 O O . ILE A 1 97 ? -2.594 0.639 16.833 1.00 96.38 97 ILE A O 1
ATOM 758 N N . GLN A 1 98 ? -1.993 2.250 15.387 1.00 94.88 98 GLN A N 1
ATOM 759 C CA . GLN A 1 98 ? -2.622 3.350 16.129 1.00 94.88 98 GLN A CA 1
ATOM 760 C C . GLN A 1 98 ? -4.104 3.096 16.413 1.00 94.88 98 GLN A C 1
ATOM 762 O O . GLN A 1 98 ? -4.587 3.442 17.481 1.00 94.88 98 GLN A O 1
ATOM 767 N N . ILE A 1 99 ? -4.845 2.520 15.466 1.00 94.38 99 ILE A N 1
ATOM 768 C CA . ILE A 1 99 ? -6.264 2.212 15.664 1.00 94.38 99 ILE A CA 1
ATOM 769 C C . ILE A 1 99 ? -6.442 1.076 16.671 1.00 94.38 99 ILE A C 1
ATOM 771 O O . ILE A 1 99 ? -7.335 1.148 17.508 1.00 94.38 99 ILE A O 1
ATOM 775 N N . LEU A 1 100 ? -5.599 0.044 16.602 1.00 93.88 100 LEU A N 1
ATOM 776 C CA . LEU A 1 100 ? -5.687 -1.121 17.483 1.00 93.88 100 LEU A CA 1
ATOM 777 C C . LEU A 1 100 ? -5.295 -0.806 18.929 1.00 93.88 100 LEU A C 1
ATOM 779 O O . LEU A 1 100 ? -5.838 -1.420 19.840 1.00 93.88 100 LEU A O 1
ATOM 783 N N . THR A 1 101 ? -4.378 0.139 19.138 1.00 92.12 101 THR A N 1
ATOM 784 C CA . THR A 1 101 ? -3.874 0.498 20.472 1.00 92.12 101 THR A CA 1
ATOM 785 C C . THR A 1 101 ? -4.560 1.711 21.092 1.00 92.12 101 THR A C 1
ATOM 787 O O . THR A 1 101 ? -4.272 2.044 22.237 1.00 92.12 101 THR A O 1
ATOM 790 N N . ASN A 1 102 ? -5.445 2.402 20.369 1.00 86.44 102 ASN A N 1
ATOM 791 C CA . ASN A 1 102 ? -6.119 3.578 20.905 1.00 86.44 102 ASN A CA 1
ATOM 792 C C . ASN A 1 102 ? -7.407 3.181 21.639 1.00 86.44 102 ASN A C 1
ATOM 794 O O . ASN A 1 102 ? -8.356 2.665 21.042 1.00 86.44 102 ASN A O 1
ATOM 798 N N . ASP A 1 103 ? -7.442 3.444 22.943 1.00 63.94 103 ASP A N 1
ATOM 799 C CA . ASP A 1 103 ? -8.580 3.155 23.825 1.00 63.94 103 ASP A CA 1
ATOM 800 C C . ASP A 1 103 ? -9.716 4.178 23.707 1.00 63.94 103 ASP A C 1
ATOM 802 O O . ASP A 1 103 ? -10.837 3.918 24.130 1.00 63.94 103 ASP A O 1
ATOM 806 N N . GLN A 1 104 ? -9.466 5.314 23.048 1.00 61.22 104 GLN A N 1
ATOM 807 C CA . GLN A 1 104 ? -10.480 6.326 22.729 1.00 61.22 104 GLN A CA 1
ATOM 808 C C . GLN A 1 104 ? -11.259 5.994 21.445 1.00 61.22 104 GLN A C 1
ATOM 810 O O . GLN A 1 104 ? -11.901 6.858 20.851 1.00 61.22 104 GLN A O 1
ATOM 815 N N . PHE A 1 105 ? -11.211 4.741 20.983 1.00 63.53 105 PHE A N 1
ATOM 816 C CA . PHE A 1 105 ? -12.074 4.233 19.915 1.00 63.53 105 PHE A CA 1
ATOM 817 C C . PHE A 1 105 ? -13.493 3.961 20.457 1.00 63.53 105 PHE A C 1
ATOM 819 O O . PHE A 1 105 ? -14.088 2.915 20.178 1.00 63.53 105 PHE A O 1
ATOM 826 N N . SER A 1 106 ? -14.036 4.889 21.254 1.00 52.03 106 SER A N 1
ATOM 827 C CA . SER A 1 106 ? -15.397 4.839 21.784 1.00 52.03 106 SER A CA 1
ATOM 828 C C . SER A 1 106 ? -16.411 5.394 20.799 1.00 52.03 106 SER A C 1
ATOM 830 O O . SER A 1 106 ? -16.113 6.412 20.138 1.00 52.03 106 SER A O 1
#

Foldseek 3Di:
DLVLLLLLLVLLLCCPPPQLVSLVCQLVPDPDPVSVVSSVVSNVLSCQLVVLVVQLVVLVVVCVVPVVDDSVSNVVSVVVSVVSSVVSNVVSNVSSVCSNPDPPPD

Sequence (106 aa):
METSRVLSGLSYLSVLFAGILFPIVLFFATEDKRTKAHAKKAFLSHLIPLLPTPVVIYATISQIGNPEKMPVLFISSILFTIILGLIVVIWNIIKGIQILTNDQFS